Protein AF-A0A0G1KQ47-F1 (afdb_monomer)

Nearest PDB structures (foldseek):
  1wq2-assembly1_A  TM=8.539E-01  e=4.682E-02  Nitratidesulfovibrio vulgaris
  2hzt-assembly2_D  TM=9.180E-01  e=1.261E-01  Bacillus subtilis
  2rdp-assembly1_A-2  TM=8.690E-01  e=8.483E-02  Geobacillus stearothermophilus
  2l01-assembly1_B  TM=6.972E-01  e=6.571E-01  Phocaeicola vulgatus ATCC 8482
  2dk8-assembly1_A  TM=7.789E-01  e=1.272E+00  Mus musculus

Radius of gyration: 14.99 Å; Cα contacts (8 Å, |Δi|>4): 50; chains: 1; bounding box: 40×41×24 Å

Secondary structure (DSSP, 8-state):
--------EEEHHHHHHH-TTS-HHHHHHHHHHHHHTTSEEEESSGGG-EEEE------------

Structure (mmCIF, N/CA/C/O backbone):
data_AF-A0A0G1KQ47-F1
#
_entry.id   AF-A0A0G1KQ47-F1
#
loop_
_atom_site.group_PDB
_atom_site.id
_atom_site.type_symbol
_atom_site.label_atom_id
_atom_site.label_alt_id
_atom_site.label_comp_id
_atom_site.label_asym_id
_atom_site.label_entity_id
_atom_site.label_seq_id
_atom_site.pdbx_PDB_ins_code
_atom_site.Cartn_x
_atom_site.Cartn_y
_atom_site.Cartn_z
_atom_site.occupancy
_atom_site.B_iso_or_equiv
_atom_site.auth_seq_id
_atom_site.auth_comp_id
_atom_site.auth_asym_id
_atom_site.auth_atom_id
_atom_site.pdbx_PDB_model_num
ATOM 1 N N . MET A 1 1 ? -27.941 -19.117 4.333 1.00 33.03 1 MET A N 1
ATOM 2 C CA . MET A 1 1 ? -26.912 -18.821 3.314 1.00 33.03 1 MET A CA 1
ATOM 3 C C . MET A 1 1 ? -26.143 -17.597 3.773 1.00 33.03 1 MET A C 1
ATOM 5 O O . MET A 1 1 ? -26.759 -16.569 4.017 1.00 33.03 1 MET A O 1
ATOM 9 N N . ASN A 1 2 ? -24.844 -17.754 4.032 1.00 39.06 2 ASN A N 1
ATOM 10 C CA . ASN A 1 2 ? -24.030 -16.736 4.694 1.00 39.06 2 ASN A CA 1
ATOM 11 C C . ASN A 1 2 ? -23.828 -15.519 3.791 1.00 39.06 2 ASN A C 1
ATOM 13 O O . ASN A 1 2 ? -23.353 -15.643 2.665 1.00 39.06 2 ASN A O 1
ATOM 17 N N . ALA A 1 3 ? -24.169 -14.349 4.326 1.00 42.75 3 ALA A N 1
ATOM 18 C CA . ALA A 1 3 ? -23.896 -13.051 3.741 1.00 42.75 3 ALA A CA 1
ATOM 19 C C . ALA A 1 3 ? -22.379 -12.859 3.569 1.00 42.75 3 ALA A C 1
ATOM 21 O O . ALA A 1 3 ? -21.689 -12.374 4.470 1.00 42.75 3 ALA A O 1
ATOM 22 N N . LEU A 1 4 ? -21.856 -13.208 2.392 1.00 43.69 4 LEU A N 1
ATOM 23 C CA . LEU A 1 4 ? -20.624 -12.638 1.848 1.00 43.69 4 LEU A CA 1
ATOM 24 C C . LEU A 1 4 ? -20.921 -11.177 1.502 1.00 43.69 4 LEU A C 1
ATOM 26 O O . LEU A 1 4 ? -21.067 -10.786 0.353 1.00 43.69 4 LEU A O 1
ATOM 30 N N . ASN A 1 5 ? -21.086 -10.397 2.566 1.00 44.06 5 ASN A N 1
ATOM 31 C CA . ASN A 1 5 ? -21.096 -8.948 2.581 1.00 44.06 5 ASN A CA 1
ATOM 32 C C . ASN A 1 5 ? -19.990 -8.479 1.626 1.00 44.06 5 ASN A C 1
ATOM 34 O O . ASN A 1 5 ? -18.874 -8.981 1.765 1.00 44.06 5 ASN A O 1
ATOM 38 N N . GLU A 1 6 ? -20.304 -7.597 0.675 1.00 49.62 6 GLU A N 1
ATOM 39 C CA . GLU A 1 6 ? -19.426 -7.044 -0.370 1.00 49.62 6 GLU A CA 1
ATOM 40 C C . GLU A 1 6 ? -18.097 -6.522 0.199 1.00 49.62 6 GLU A C 1
ATOM 42 O O . GLU A 1 6 ? -17.869 -5.329 0.406 1.00 49.62 6 GLU A O 1
ATOM 47 N N . ARG A 1 7 ? -17.182 -7.427 0.520 1.00 54.88 7 ARG A N 1
ATOM 48 C CA . ARG A 1 7 ? -15.845 -7.090 0.969 1.00 54.88 7 ARG A CA 1
ATOM 49 C C . ARG A 1 7 ? -14.972 -7.234 -0.257 1.00 54.88 7 ARG A C 1
ATOM 51 O O . ARG A 1 7 ? -14.500 -8.322 -0.571 1.00 54.88 7 ARG A O 1
ATOM 58 N N . VAL A 1 8 ? -14.801 -6.120 -0.965 1.00 67.00 8 VAL A N 1
ATOM 59 C CA . VAL A 1 8 ? -13.825 -6.003 -2.049 1.00 67.00 8 VAL A CA 1
ATOM 60 C C . VAL A 1 8 ? -12.439 -6.108 -1.417 1.00 67.00 8 VAL A C 1
ATOM 62 O O . VAL A 1 8 ? -11.877 -5.133 -0.915 1.00 67.00 8 VAL A O 1
ATOM 65 N N . PHE A 1 9 ? -11.937 -7.333 -1.353 1.00 78.56 9 PHE A N 1
ATOM 66 C CA . PHE A 1 9 ? -10.576 -7.643 -0.959 1.00 78.56 9 PHE A CA 1
ATOM 67 C C . PHE A 1 9 ? -9.735 -7.759 -2.223 1.00 78.56 9 PHE A C 1
ATOM 69 O O . PHE A 1 9 ? -10.112 -8.472 -3.147 1.00 78.56 9 PHE A O 1
ATOM 76 N N . CYS A 1 10 ? -8.604 -7.062 -2.265 1.00 85.06 10 CYS A N 1
ATOM 77 C CA . CYS A 1 10 ? -7.702 -7.089 -3.412 1.00 85.06 10 CYS A CA 1
ATOM 78 C C . CYS A 1 10 ? -6.291 -7.441 -2.950 1.00 85.06 10 CYS A C 1
ATOM 80 O O . CYS A 1 10 ? -5.716 -6.764 -2.093 1.00 85.06 10 CYS A O 1
ATOM 82 N N . ARG A 1 11 ? -5.708 -8.508 -3.492 1.00 89.19 11 ARG A N 1
ATOM 83 C CA . ARG A 1 11 ? -4.300 -8.845 -3.249 1.00 89.19 11 ARG A CA 1
ATOM 84 C C . ARG A 1 11 ? -3.404 -7.925 -4.063 1.00 89.19 11 ARG A C 1
ATOM 86 O O . ARG A 1 11 ? -3.742 -7.499 -5.163 1.00 89.19 11 ARG A O 1
ATOM 93 N N . PHE A 1 12 ? -2.188 -7.690 -3.575 1.00 88.94 12 PHE A N 1
ATOM 94 C CA . PHE A 1 12 ? -1.223 -6.851 -4.292 1.00 88.94 12 PHE A CA 1
ATOM 95 C C . PHE A 1 12 ? -0.924 -7.364 -5.714 1.00 88.94 12 PHE A C 1
ATOM 97 O O . PHE A 1 12 ? -0.743 -6.567 -6.627 1.00 88.94 12 PHE A O 1
ATOM 104 N N . LYS A 1 13 ? -0.912 -8.690 -5.915 1.00 88.75 13 LYS A N 1
ATOM 105 C CA . LYS A 1 13 ? -0.715 -9.303 -7.238 1.00 88.75 13 LYS A CA 1
ATOM 106 C C . LYS A 1 13 ? -1.851 -8.972 -8.211 1.00 88.75 13 LYS A C 1
ATOM 108 O O . LYS A 1 13 ? -1.586 -8.729 -9.380 1.00 88.75 13 LYS A O 1
ATOM 113 N N . GLU A 1 14 ? -3.089 -8.943 -7.725 1.00 89.19 14 GLU A N 1
ATOM 114 C CA . GLU A 1 14 ? -4.265 -8.587 -8.530 1.00 89.19 14 GLU A CA 1
ATOM 115 C C . GLU A 1 14 ? -4.225 -7.104 -8.888 1.00 89.19 14 GLU A C 1
ATOM 117 O O . GLU A 1 14 ? -4.402 -6.745 -10.046 1.00 89.19 14 GLU A O 1
ATOM 122 N N . LEU A 1 15 ? -3.864 -6.251 -7.925 1.00 87.81 15 LEU A N 1
ATOM 123 C CA . LEU A 1 15 ? -3.640 -4.833 -8.182 1.00 87.81 15 LEU A CA 1
ATOM 124 C C . LEU A 1 15 ? -2.537 -4.615 -9.231 1.00 87.81 15 LEU A C 1
ATOM 126 O O . LEU A 1 15 ? -2.707 -3.813 -10.138 1.00 87.81 15 LEU A O 1
ATOM 130 N N . ALA A 1 16 ? -1.421 -5.342 -9.145 1.00 90.94 16 ALA A N 1
ATOM 131 C CA . ALA A 1 16 ? -0.335 -5.232 -10.117 1.00 90.94 16 ALA A CA 1
ATOM 132 C C . ALA A 1 16 ? -0.750 -5.681 -11.527 1.00 90.94 16 ALA A C 1
ATOM 134 O O . ALA A 1 16 ? -0.307 -5.084 -12.500 1.00 90.94 16 ALA A O 1
ATOM 135 N N . ALA A 1 17 ? -1.621 -6.687 -11.638 1.00 91.06 17 ALA A N 1
ATOM 136 C CA . ALA A 1 17 ? -2.155 -7.135 -12.922 1.00 91.06 17 ALA A CA 1
ATOM 137 C C . ALA A 1 17 ? -3.098 -6.103 -13.571 1.00 91.06 17 ALA A C 1
ATOM 139 O O . ALA A 1 17 ? -3.161 -6.030 -14.792 1.00 91.06 17 ALA A O 1
ATOM 140 N N . LEU A 1 18 ? -3.802 -5.295 -12.769 1.00 90.94 18 LEU A N 1
ATOM 141 C CA . LEU A 1 18 ? -4.684 -4.225 -13.257 1.00 90.94 18 LEU A CA 1
ATOM 142 C C . LEU A 1 18 ? -3.927 -2.968 -13.709 1.00 90.94 18 LEU A C 1
ATOM 144 O O . LEU A 1 18 ? -4.462 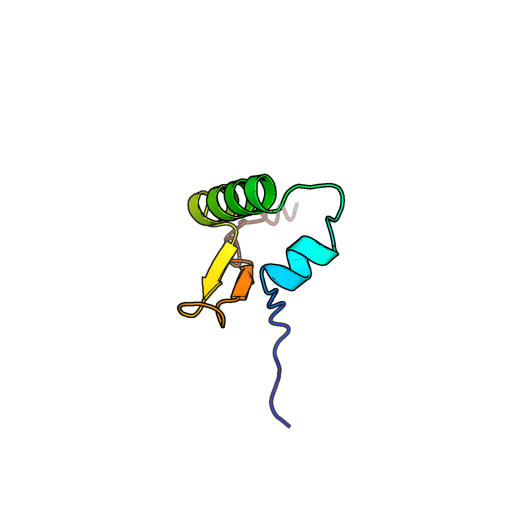-2.179 -14.482 1.00 90.94 18 LEU A O 1
ATOM 148 N N . PHE A 1 19 ? -2.693 -2.779 -13.238 1.00 92.19 19 PHE A N 1
ATOM 149 C CA . PHE A 1 19 ? -1.849 -1.631 -13.577 1.00 92.19 19 PHE A CA 1
ATOM 150 C C . PHE A 1 19 ? -0.507 -2.088 -14.171 1.00 92.19 19 PHE A C 1
ATOM 152 O O . PHE A 1 19 ? 0.538 -1.807 -13.576 1.00 92.19 19 PHE A O 1
ATOM 159 N N . PRO A 1 20 ? -0.506 -2.775 -15.332 1.00 93.12 20 PRO A N 1
ATOM 160 C 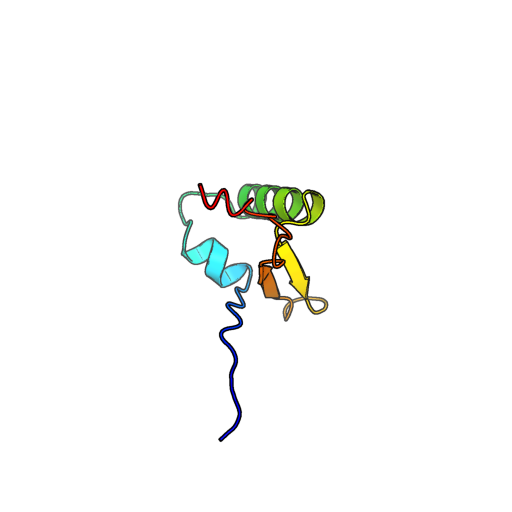CA . PRO A 1 20 ? 0.712 -3.336 -15.923 1.00 93.12 20 PRO A CA 1
ATOM 161 C C . PRO A 1 20 ? 1.754 -2.262 -16.276 1.00 93.12 20 PRO A C 1
ATOM 163 O O . PRO A 1 20 ? 2.950 -2.500 -16.142 1.00 93.12 20 PRO A O 1
ATOM 166 N N . GLU A 1 21 ? 1.302 -1.055 -16.622 1.00 95.19 21 GLU A N 1
ATOM 167 C CA . GLU A 1 21 ? 2.156 0.102 -16.934 1.00 95.19 21 GLU A CA 1
ATOM 168 C C . GLU A 1 21 ? 2.862 0.695 -15.703 1.00 95.19 21 GLU A C 1
ATOM 170 O O . GLU A 1 21 ? 3.787 1.501 -15.808 1.00 95.19 21 GLU A O 1
ATOM 175 N N . THR A 1 22 ? 2.420 0.336 -14.496 1.00 93.94 22 THR A N 1
ATOM 176 C CA . THR A 1 22 ? 2.998 0.841 -13.251 1.00 93.94 22 THR A CA 1
ATOM 177 C C . THR A 1 22 ? 3.917 -0.204 -12.644 1.00 93.94 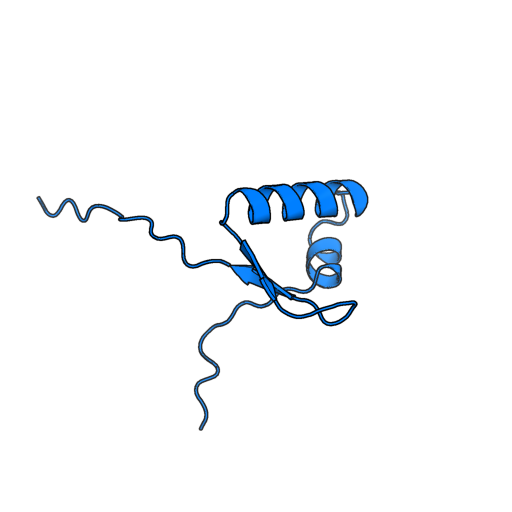22 THR A C 1
ATOM 179 O O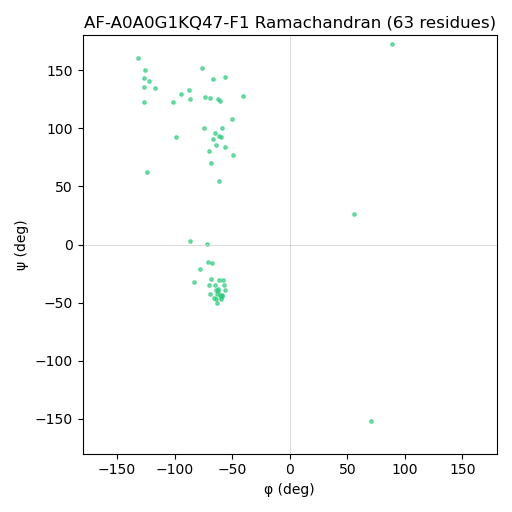 . THR A 1 22 ? 3.495 -1.301 -12.283 1.00 93.94 22 THR A O 1
ATOM 182 N N . SER A 1 23 ? 5.183 0.162 -12.423 1.00 95.50 23 SER A N 1
ATOM 183 C CA . SER A 1 23 ? 6.121 -0.743 -11.757 1.00 95.50 23 SER A CA 1
ATOM 184 C C . SER A 1 23 ? 5.589 -1.190 -10.389 1.00 95.50 23 SER A C 1
ATOM 186 O O . SER A 1 23 ? 5.023 -0.399 -9.624 1.00 95.50 23 SER A O 1
ATOM 188 N N . GLN A 1 24 ? 5.849 -2.445 -10.011 1.00 93.31 24 GLN A N 1
ATOM 189 C CA . GLN A 1 24 ? 5.434 -2.941 -8.696 1.00 93.31 24 GLN A CA 1
ATOM 190 C C . GLN A 1 24 ? 6.014 -2.105 -7.544 1.00 93.31 24 GLN A C 1
ATOM 192 O O . GLN A 1 24 ? 5.395 -1.980 -6.489 1.00 93.31 24 GLN A O 1
ATOM 197 N N . ARG A 1 25 ? 7.206 -1.522 -7.725 1.00 94.25 25 ARG A N 1
ATOM 198 C CA . ARG A 1 25 ? 7.824 -0.619 -6.747 1.00 94.25 25 ARG A CA 1
ATOM 199 C C . ARG A 1 25 ? 6.968 0.632 -6.550 1.00 94.25 25 ARG A C 1
ATOM 201 O O . ARG A 1 25 ? 6.632 0.952 -5.413 1.00 94.25 25 ARG A O 1
ATOM 208 N N . THR A 1 26 ? 6.577 1.292 -7.635 1.00 95.94 26 THR A N 1
ATOM 209 C CA . THR A 1 26 ? 5.688 2.463 -7.599 1.00 95.94 26 THR A CA 1
ATOM 210 C C . THR A 1 26 ? 4.341 2.107 -6.981 1.00 95.94 26 THR A C 1
ATOM 212 O O . THR A 1 26 ? 3.852 2.818 -6.106 1.00 95.94 26 THR A O 1
ATOM 215 N N . LEU A 1 27 ? 3.776 0.959 -7.354 1.00 93.75 27 LEU A N 1
ATOM 216 C CA . LEU A 1 27 ? 2.505 0.494 -6.814 1.00 93.75 27 LEU A CA 1
ATOM 217 C C . LEU A 1 27 ? 2.583 0.241 -5.301 1.00 93.75 27 LEU A C 1
ATOM 219 O O . LEU A 1 27 ? 1.676 0.630 -4.570 1.00 93.75 27 LEU A O 1
ATOM 223 N N . ARG A 1 28 ? 3.689 -0.329 -4.797 1.00 92.12 28 ARG A N 1
ATOM 224 C CA . ARG A 1 28 ? 3.935 -0.471 -3.349 1.00 92.12 28 ARG A CA 1
ATOM 225 C C . ARG A 1 28 ? 3.952 0.881 -2.642 1.00 92.12 28 ARG A C 1
ATOM 227 O O . ARG A 1 28 ? 3.307 1.007 -1.604 1.00 92.12 28 ARG A O 1
ATOM 234 N N . TYR A 1 29 ? 4.637 1.877 -3.205 1.00 95.38 29 TYR A N 1
ATOM 235 C CA . TYR A 1 29 ? 4.655 3.230 -2.643 1.00 95.38 29 TYR A CA 1
ATOM 236 C C . TYR A 1 29 ? 3.271 3.876 -2.635 1.00 95.38 29 TYR A C 1
ATOM 238 O O . TYR A 1 29 ? 2.881 4.466 -1.631 1.00 95.38 29 TYR A O 1
ATOM 246 N N . ASN A 1 30 ? 2.504 3.734 -3.715 1.00 93.56 30 ASN A N 1
ATOM 247 C CA . ASN A 1 30 ? 1.149 4.275 -3.802 1.00 93.56 30 ASN A CA 1
ATOM 248 C C . ASN A 1 30 ? 0.217 3.618 -2.781 1.00 93.56 30 ASN A C 1
ATOM 250 O O . ASN A 1 30 ? -0.477 4.315 -2.045 1.00 93.56 30 ASN A O 1
ATOM 254 N N . VAL A 1 31 ? 0.251 2.287 -2.679 1.00 91.75 31 VAL A N 1
ATOM 255 C CA . VAL A 1 31 ? -0.508 1.540 -1.668 1.00 91.75 31 VAL A CA 1
ATOM 256 C C . VAL A 1 31 ? -0.112 1.986 -0.264 1.00 91.75 31 VAL A C 1
ATOM 258 O O . VAL A 1 31 ? -0.993 2.224 0.556 1.00 91.75 31 VAL A O 1
ATOM 261 N N . GLN A 1 32 ? 1.185 2.148 0.017 1.00 92.75 32 GLN A N 1
ATOM 262 C CA . GLN A 1 32 ? 1.638 2.635 1.319 1.00 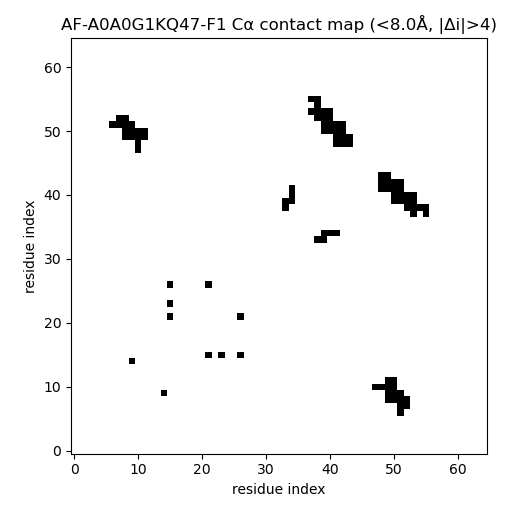92.75 32 GLN A CA 1
ATOM 263 C C . GLN A 1 32 ? 1.081 4.030 1.619 1.00 92.75 32 GLN A C 1
ATOM 265 O O . GLN A 1 32 ? 0.456 4.211 2.656 1.00 92.75 32 GLN A O 1
ATOM 270 N N . LYS A 1 33 ? 1.161 4.971 0.668 1.00 94.69 33 LYS A N 1
ATOM 271 C CA . LYS A 1 33 ? 0.560 6.308 0.813 1.00 94.69 33 LYS A CA 1
ATOM 272 C C . LYS A 1 33 ? -0.943 6.250 1.105 1.00 94.69 33 LYS A C 1
ATOM 274 O O . LYS A 1 33 ? -1.441 7.056 1.885 1.00 94.69 33 LYS A O 1
ATOM 279 N N . LEU A 1 34 ? -1.685 5.330 0.486 1.00 91.75 34 LEU A N 1
ATOM 280 C CA . LEU A 1 34 ? -3.121 5.156 0.741 1.00 91.75 34 LEU A CA 1
ATOM 281 C C . LEU A 1 34 ? -3.403 4.571 2.135 1.00 91.75 34 LEU A C 1
ATOM 283 O O . LEU A 1 34 ? -4.396 4.952 2.763 1.00 91.75 34 LEU A O 1
ATOM 287 N N . VAL A 1 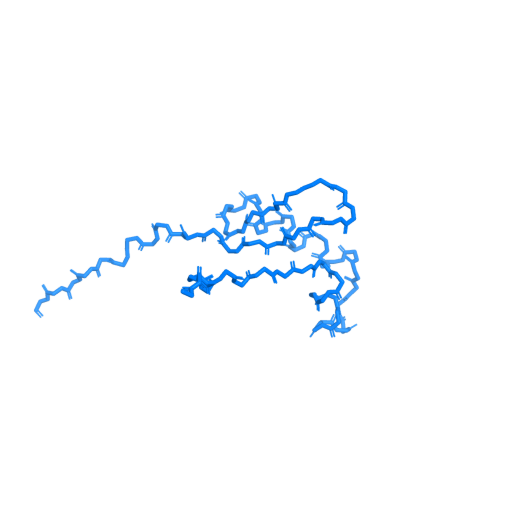35 ? -2.538 3.678 2.627 1.00 91.62 35 VAL A N 1
ATOM 288 C CA . VAL A 1 35 ? -2.587 3.157 4.004 1.00 91.62 35 VAL A CA 1
ATOM 289 C C . VAL A 1 35 ? -2.292 4.269 5.008 1.00 91.62 35 VAL A C 1
ATOM 291 O O . VAL A 1 35 ? -3.052 4.446 5.959 1.00 91.62 35 VAL A O 1
ATOM 294 N N . ASP A 1 36 ? -1.254 5.068 4.763 1.00 93.12 36 ASP A N 1
ATOM 295 C CA . ASP A 1 36 ? -0.854 6.184 5.629 1.00 93.12 36 ASP A CA 1
ATOM 296 C C . ASP A 1 36 ? -1.969 7.240 5.716 1.00 93.12 36 ASP A C 1
ATOM 298 O O . ASP A 1 36 ? -2.291 7.743 6.793 1.00 93.12 36 ASP A O 1
ATOM 302 N N . LYS A 1 37 ? -2.653 7.499 4.592 1.00 92.44 37 LYS A N 1
ATOM 303 C CA . LYS A 1 37 ? -3.858 8.346 4.518 1.00 92.44 37 LYS A CA 1
ATOM 304 C C . LYS A 1 37 ? -5.109 7.706 5.128 1.00 92.44 37 LYS A C 1
ATOM 306 O O . LYS A 1 37 ? -6.178 8.311 5.091 1.00 92.44 37 LYS A O 1
ATOM 311 N N . LYS A 1 38 ? -5.012 6.489 5.670 1.00 90.12 38 LYS A N 1
ATOM 312 C CA . LYS A 1 38 ? -6.128 5.713 6.235 1.00 90.12 38 LYS A CA 1
ATOM 313 C C . LYS A 1 38 ? -7.286 5.510 5.245 1.00 90.12 38 LYS A C 1
ATOM 315 O O . LYS A 1 38 ? -8.420 5.328 5.676 1.00 90.12 38 LYS A O 1
ATOM 320 N N . MET A 1 39 ? -7.025 5.526 3.936 1.00 87.94 39 MET A N 1
AT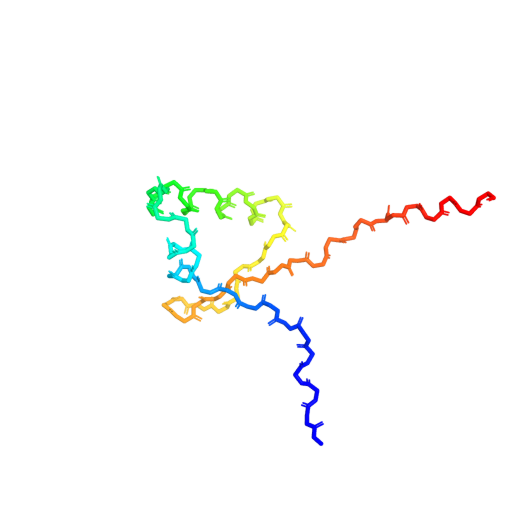OM 321 C CA . MET A 1 39 ? -8.041 5.258 2.905 1.00 87.94 39 MET A CA 1
ATOM 322 C C . MET A 1 39 ? -8.233 3.758 2.688 1.00 87.94 39 MET A C 1
ATOM 324 O O . MET A 1 39 ? -9.332 3.295 2.395 1.00 87.94 39 MET A O 1
ATOM 328 N N . ILE A 1 40 ? -7.158 2.993 2.859 1.00 89.12 40 ILE A N 1
ATOM 329 C CA . ILE A 1 40 ? -7.163 1.534 2.793 1.00 89.12 40 ILE A CA 1
ATOM 330 C C . ILE A 1 40 ? -6.431 0.962 4.003 1.00 89.12 40 ILE A C 1
ATOM 332 O O . ILE A 1 40 ? -5.648 1.648 4.657 1.00 89.12 40 ILE A O 1
ATOM 336 N N . GLU A 1 41 ? -6.676 -0.303 4.298 1.00 90.31 41 GLU A N 1
ATOM 337 C CA . GLU A 1 41 ? -5.975 -1.063 5.325 1.00 90.31 41 GLU 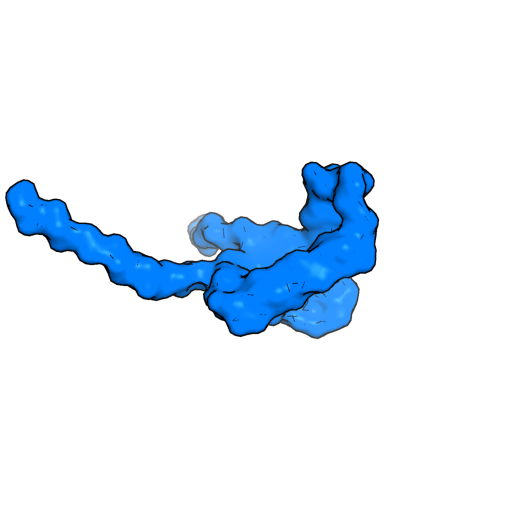A CA 1
ATOM 338 C C . GLU A 1 41 ? -5.415 -2.357 4.729 1.00 90.31 41 GLU A C 1
ATOM 340 O O . GLU A 1 41 ? -6.028 -2.976 3.854 1.00 90.31 41 GLU A O 1
ATOM 345 N N . ARG A 1 42 ? -4.225 -2.755 5.191 1.00 89.44 42 ARG A N 1
ATOM 346 C CA . ARG A 1 42 ? -3.675 -4.089 4.933 1.00 89.44 42 ARG A CA 1
ATOM 347 C C . ARG A 1 42 ? -4.212 -5.022 6.005 1.00 89.44 42 ARG A C 1
ATOM 349 O O . ARG A 1 42 ? -4.054 -4.746 7.190 1.00 89.44 42 ARG A O 1
ATOM 356 N N . VAL A 1 43 ? -4.832 -6.112 5.588 1.00 88.81 43 VAL A N 1
ATOM 357 C CA . VAL A 1 43 ? -5.385 -7.123 6.486 1.00 88.81 43 VAL A CA 1
ATOM 358 C C . VAL A 1 43 ? -4.654 -8.439 6.248 1.00 88.81 43 VAL A C 1
ATOM 360 O O . VAL A 1 43 ? -4.438 -8.843 5.105 1.00 88.81 43 VAL A O 1
ATOM 363 N N . GLY A 1 44 ? -4.271 -9.100 7.340 1.00 83.81 44 GLY A N 1
ATOM 364 C CA . GLY A 1 44 ? -3.442 -10.304 7.321 1.00 83.81 44 GLY A CA 1
ATOM 365 C C . GLY A 1 44 ? -1.943 -9.998 7.359 1.00 83.81 44 GLY A C 1
ATOM 366 O O . GLY A 1 44 ? -1.523 -8.845 7.271 1.00 83.81 44 GLY A O 1
ATOM 367 N N . ASN A 1 45 ? -1.135 -11.050 7.499 1.00 74.19 45 ASN A N 1
ATOM 368 C CA . ASN A 1 45 ? 0.318 -10.952 7.585 1.00 74.19 45 ASN A CA 1
ATOM 369 C C . ASN A 1 45 ? 0.979 -11.791 6.477 1.00 74.19 45 ASN A C 1
ATOM 371 O O . ASN A 1 45 ? 0.504 -12.878 6.147 1.00 74.19 45 ASN A O 1
ATOM 375 N N . GLY A 1 46 ? 2.061 -11.285 5.885 1.00 70.19 46 GLY A N 1
ATOM 376 C CA . GLY A 1 46 ? 2.813 -11.995 4.844 1.00 70.19 46 GLY A CA 1
ATOM 377 C C . GLY A 1 46 ? 2.098 -12.120 3.477 1.00 70.19 46 GLY A C 1
ATOM 378 O O . GLY A 1 46 ? 1.310 -11.243 3.100 1.00 70.19 46 GLY A O 1
ATOM 379 N N . PRO A 1 47 ? 2.384 -13.178 2.690 1.00 67.62 47 PRO A N 1
ATOM 380 C CA . PRO A 1 47 ? 1.946 -13.318 1.291 1.00 67.62 47 PRO A CA 1
ATOM 381 C C . PRO A 1 47 ? 0.429 -13.493 1.115 1.00 67.62 47 PRO A C 1
ATOM 383 O O . PRO A 1 47 ? -0.082 -13.301 0.015 1.00 67.62 47 PRO A O 1
ATOM 386 N N . GLY A 1 48 ? -0.292 -13.817 2.193 1.00 74.25 48 GLY A N 1
ATOM 387 C CA . GLY A 1 48 ? -1.756 -13.883 2.224 1.00 74.25 48 GLY A CA 1
ATOM 388 C C . GLY A 1 48 ? -2.441 -12.550 2.537 1.00 74.25 48 GLY A C 1
ATOM 389 O O . GLY A 1 48 ? -3.661 -12.521 2.683 1.00 74.25 48 GLY A O 1
ATOM 390 N N . SER A 1 49 ? -1.686 -11.457 2.681 1.00 83.75 49 SER A N 1
ATOM 391 C CA . SER A 1 49 ? -2.267 -10.149 2.985 1.00 83.75 49 SER A CA 1
ATOM 392 C C . SER A 1 49 ? -3.114 -9.609 1.830 1.00 83.75 49 SER A C 1
ATOM 394 O O . SER A 1 49 ? -2.783 -9.747 0.648 1.00 83.75 49 SER A O 1
ATOM 396 N N . PHE A 1 50 ? -4.216 -8.956 2.184 1.00 89.88 50 PHE A N 1
ATOM 397 C CA . PHE A 1 50 ? -5.120 -8.307 1.243 1.00 89.88 50 PHE A CA 1
ATOM 398 C C . PHE A 1 50 ? -5.333 -6.842 1.613 1.00 89.88 50 PHE A C 1
ATOM 400 O O . PHE A 1 50 ? -5.259 -6.436 2.774 1.00 89.88 50 PHE A O 1
ATOM 407 N N . LEU A 1 51 ? -5.575 -6.036 0.588 1.00 89.50 51 LEU A N 1
ATOM 408 C CA . LEU A 1 51 ? -5.953 -4.640 0.703 1.00 89.50 51 LEU A CA 1
ATOM 409 C C . LEU A 1 51 ? -7.466 -4.569 0.837 1.00 89.50 51 LEU A C 1
ATOM 411 O O . LEU A 1 51 ? -8.203 -5.198 0.074 1.00 89.50 51 LEU A O 1
ATOM 415 N N . LYS A 1 52 ? -7.919 -3.786 1.806 1.00 89.44 52 LYS A N 1
ATOM 416 C CA . LYS A 1 52 ? -9.329 -3.514 2.042 1.00 89.44 52 LYS A CA 1
ATOM 417 C C . LYS A 1 52 ? -9.538 -2.010 2.065 1.00 89.44 52 LYS A C 1
ATOM 419 O O . LYS A 1 52 ? -8.782 -1.284 2.707 1.00 89.44 52 LYS A O 1
ATOM 424 N N . LEU A 1 53 ? -10.581 -1.539 1.390 1.00 87.44 53 LEU A N 1
ATOM 425 C CA . LEU A 1 53 ? -11.016 -0.153 1.520 1.00 87.44 53 LEU A CA 1
ATOM 426 C C . LEU A 1 53 ? -11.435 0.103 2.968 1.00 87.44 53 LEU A C 1
ATOM 428 O O . LEU A 1 53 ? -12.295 -0.594 3.519 1.00 87.44 53 LEU A O 1
ATOM 432 N N . LYS A 1 54 ? -10.847 1.122 3.591 1.00 84.19 54 LYS A N 1
ATOM 433 C CA . LYS A 1 54 ? -11.366 1.614 4.857 1.00 84.19 54 LYS A CA 1
ATOM 434 C C . LYS A 1 54 ? -12.636 2.375 4.511 1.00 84.19 54 LYS A C 1
ATOM 436 O O . LYS A 1 54 ? -12.602 3.249 3.648 1.00 84.19 54 LYS A O 1
ATOM 441 N N . LYS A 1 55 ? -13.763 2.049 5.154 1.00 70.75 55 LYS A N 1
ATOM 442 C CA . LYS A 1 55 ? -14.961 2.895 5.069 1.00 70.75 55 LYS A CA 1
ATOM 443 C C . LYS A 1 55 ? -14.579 4.249 5.658 1.00 70.75 55 LYS A C 1
ATOM 445 O O . LYS A 1 55 ? -14.551 4.424 6.874 1.00 70.75 55 LYS A O 1
ATOM 450 N N . GLY A 1 56 ? -14.166 5.165 4.790 1.00 61.50 56 GLY A N 1
ATOM 451 C CA . GLY A 1 56 ? -13.908 6.535 5.163 1.00 61.50 56 GLY A CA 1
ATOM 452 C C . GLY A 1 56 ? -15.213 7.103 5.685 1.00 61.50 56 GLY A C 1
ATOM 453 O O . GLY A 1 56 ? -16.219 7.092 4.982 1.00 61.50 56 GLY A O 1
ATOM 454 N N . GLN A 1 57 ? -15.168 7.598 6.915 1.00 51.88 57 GLN A N 1
ATOM 455 C CA . GLN A 1 57 ? -16.116 8.538 7.499 1.00 51.88 57 GLN A CA 1
ATOM 456 C C . GLN A 1 57 ? -16.090 9.851 6.695 1.00 51.88 57 GLN A C 1
ATOM 458 O O . GLN A 1 57 ? -15.851 10.922 7.248 1.00 51.88 57 GLN A O 1
ATOM 463 N N . HIS A 1 58 ? -16.303 9.797 5.379 1.00 47.06 58 HIS A N 1
ATOM 464 C CA . HIS A 1 58 ? -16.837 10.946 4.684 1.00 47.06 58 HIS A CA 1
ATOM 465 C C . HIS A 1 58 ? -18.229 11.109 5.270 1.00 47.06 58 HIS A C 1
ATOM 467 O O . HIS A 1 58 ? -19.179 10.445 4.857 1.00 47.06 58 HIS A O 1
ATOM 473 N N . LYS A 1 59 ? -18.340 11.990 6.268 1.00 48.22 59 LYS A N 1
ATOM 474 C CA . LYS A 1 59 ? -19.568 12.742 6.463 1.00 48.22 59 LYS A CA 1
ATOM 475 C C . LYS A 1 59 ? -19.801 13.459 5.136 1.00 48.22 59 LYS A C 1
ATOM 477 O O . LYS A 1 59 ? -19.359 14.585 4.948 1.00 48.22 59 LYS A O 1
ATOM 482 N N . HIS A 1 60 ? -20.414 12.772 4.174 1.00 47.38 60 HIS A N 1
ATOM 483 C CA . HIS A 1 60 ? -21.219 13.452 3.186 1.00 47.38 60 HIS A CA 1
ATOM 484 C C . HIS A 1 60 ? -22.259 14.157 4.042 1.00 47.38 60 HIS A C 1
ATOM 486 O O . HIS A 1 60 ? -23.153 13.519 4.601 1.00 47.38 60 HIS A O 1
ATOM 492 N N . GLY A 1 61 ? -22.037 15.452 4.271 1.00 45.97 61 GLY A N 1
ATOM 493 C CA . GLY A 1 61 ? -23.092 16.324 4.728 1.00 45.97 61 GLY A CA 1
ATOM 494 C C . GLY A 1 61 ? -24.245 16.075 3.776 1.00 45.97 61 GLY A C 1
ATOM 495 O O . GLY A 1 61 ? -24.169 16.400 2.597 1.00 45.97 61 GLY A O 1
ATOM 496 N N . THR A 1 62 ? -25.274 15.403 4.279 1.00 49.91 62 THR A N 1
ATOM 497 C CA . THR A 1 62 ? -26.606 15.521 3.720 1.00 49.91 62 THR A CA 1
ATOM 498 C C . THR A 1 62 ? -26.983 16.974 3.954 1.00 49.91 62 THR A C 1
ATOM 500 O O . THR A 1 62 ? -27.570 17.314 4.977 1.00 49.91 62 THR A O 1
ATOM 503 N N . THR A 1 63 ? -26.592 17.859 3.042 1.00 57.06 63 THR A N 1
ATOM 504 C CA . THR A 1 63 ? -27.343 19.085 2.805 1.00 57.06 63 THR A CA 1
ATOM 505 C C . THR A 1 63 ? -28.636 18.633 2.140 1.00 57.06 63 THR A C 1
ATOM 507 O O . THR A 1 63 ? -28.772 18.591 0.923 1.00 57.06 63 THR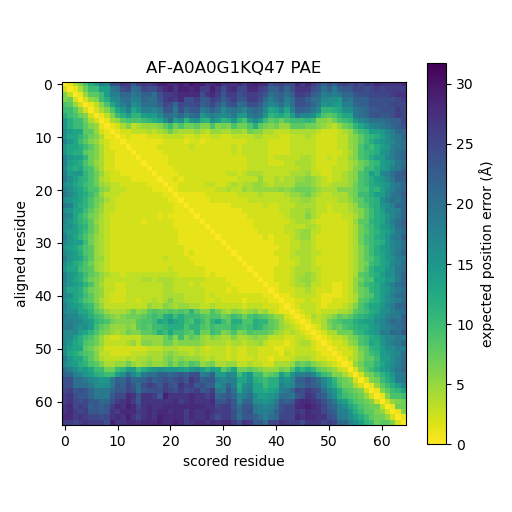 A O 1
ATOM 510 N N . ARG A 1 64 ? -29.566 18.175 2.981 1.00 52.91 64 ARG A N 1
ATOM 511 C CA . ARG A 1 64 ? -30.988 18.309 2.703 1.00 52.91 64 ARG A CA 1
ATOM 512 C C . ARG A 1 64 ? -31.300 19.780 2.949 1.00 52.91 64 ARG A C 1
ATOM 514 O O . ARG A 1 64 ? -31.382 20.204 4.098 1.00 52.91 64 ARG A O 1
ATOM 521 N N . THR A 1 65 ? -31.373 20.526 1.862 1.00 54.28 65 THR A N 1
ATOM 522 C CA . THR A 1 65 ? -32.166 21.753 1.748 1.00 54.28 65 THR A CA 1
ATOM 523 C C . THR A 1 65 ? -33.374 21.405 0.910 1.00 54.28 65 THR A C 1
ATOM 525 O O . THR A 1 65 ? -33.170 20.665 -0.081 1.00 54.28 65 THR A O 1
#

Foldseek 3Di:
DDPPPPWPWAALVNVCVVCVVDDSVRVVVVLVVCVVVVQWDWDDDDRPITITGDPPPPPPPPPPD

Mean predicted aligned error: 9.49 Å

pLDDT: mean 77.66, std 18.85, range [33.03, 95.94]

Solvent-accessible surface area (backbone atoms only — not comparable to full-atom values): 4144 Å² total; per-residue (Å²): 133,84,82,79,64,92,70,70,66,43,39,67,69,58,54,44,68,76,36,72,92,49,52,69,69,58,50,51,53,52,52,49,53,36,39,75,69,54,47,29,41,81,45,74,72,73,95,74,30,28,40,31,72,39,87,65,84,69,76,69,74,78,80,81,124

Sequence (65 aa):
MNALNERVFCRFKELAALFPETSQRTLRYNVQKLVDKKMIERVGNGPGSFLKLKKGQHKHGTTRT